Protein AF-A0A379ZSE8-F1 (afdb_monomer)

pLDDT: mean 85.28, std 12.21, range [36.53, 95.19]

Organism: NCBI:txid365591

Foldseek 3Di:
DPPPPCDLVVVLVVLLVVLLVLLVVLLVLLVDPPRPPVVNLVSLVVNLVSLVVNLVSLVVCVVVDVDPVSVVVNVVSVVLSVLSVVLSVVCVVPVDSVSCVPPSNVSSVVSNVVSVVVVVVVVVVVD

Mean predicted aligned error: 5.66 Å

Structure (mmCIF, N/CA/C/O backbone):
data_AF-A0A379ZSE8-F1
#
_entry.id   AF-A0A379ZSE8-F1
#
loop_
_atom_site.group_PDB
_atom_site.id
_atom_site.type_symbol
_atom_site.label_atom_id
_atom_site.label_alt_id
_atom_site.label_comp_id
_atom_site.label_asym_id
_atom_site.label_entity_id
_atom_site.label_seq_id
_atom_site.pdbx_PDB_ins_code
_atom_site.Cartn_x
_atom_site.Cartn_y
_atom_site.Cartn_z
_atom_site.occupancy
_atom_site.B_iso_or_equiv
_atom_site.auth_seq_id
_atom_site.auth_comp_id
_atom_site.auth_asym_id
_atom_site.auth_atom_id
_atom_site.pdbx_PDB_model_num
ATOM 1 N N . MET A 1 1 ? 4.704 -6.921 -36.513 1.00 36.53 1 MET A N 1
ATOM 2 C CA . MET A 1 1 ? 4.602 -8.022 -35.534 1.00 36.53 1 MET A CA 1
ATOM 3 C C . MET A 1 1 ? 4.143 -7.425 -34.212 1.00 36.53 1 MET A C 1
ATOM 5 O O . MET A 1 1 ? 4.898 -6.691 -33.595 1.00 36.53 1 MET A O 1
ATOM 9 N N . ARG A 1 2 ? 2.868 -7.614 -33.844 1.00 38.50 2 ARG A N 1
ATOM 10 C CA . ARG A 1 2 ? 2.310 -7.135 -32.570 1.00 38.50 2 ARG A CA 1
ATOM 11 C C . ARG A 1 2 ? 2.732 -8.130 -31.493 1.00 38.50 2 ARG A C 1
ATOM 13 O O . ARG A 1 2 ? 2.113 -9.180 -31.367 1.00 38.50 2 ARG 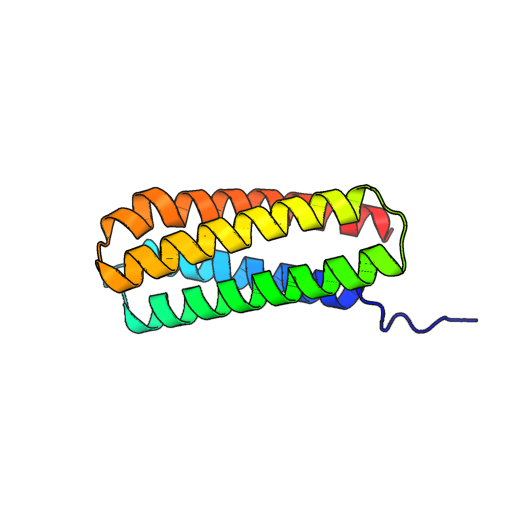A O 1
ATOM 20 N N . HIS A 1 3 ? 3.830 -7.853 -30.797 1.00 41.84 3 HIS A N 1
ATOM 21 C CA . HIS A 1 3 ? 4.204 -8.655 -29.641 1.00 41.84 3 HIS A CA 1
ATOM 22 C C . HIS A 1 3 ? 3.121 -8.503 -28.575 1.00 41.84 3 HIS A C 1
ATOM 24 O O . HIS A 1 3 ? 2.788 -7.389 -28.178 1.00 41.84 3 HIS A O 1
ATOM 30 N N . ASN A 1 4 ? 2.550 -9.644 -28.188 1.00 39.97 4 ASN A N 1
ATOM 31 C CA . ASN A 1 4 ? 1.681 -9.867 -27.041 1.00 39.97 4 ASN A CA 1
ATOM 32 C C . ASN A 1 4 ? 1.981 -8.901 -25.889 1.00 39.97 4 ASN A C 1
ATOM 34 O O . ASN A 1 4 ? 2.833 -9.168 -25.045 1.00 39.97 4 ASN A O 1
ATOM 38 N N . MET A 1 5 ? 1.232 -7.802 -25.811 1.00 44.00 5 MET A N 1
ATOM 39 C CA . MET A 1 5 ? 1.204 -6.947 -24.631 1.00 44.00 5 MET A CA 1
ATOM 40 C C . MET A 1 5 ? 0.335 -7.558 -23.518 1.00 44.00 5 MET A C 1
ATOM 42 O O . MET A 1 5 ? -0.406 -6.866 -22.833 1.00 44.00 5 MET A O 1
ATOM 46 N N . SER A 1 6 ? 0.455 -8.866 -23.284 1.00 53.66 6 SER A N 1
ATOM 47 C CA . SER A 1 6 ? 0.024 -9.534 -22.046 1.00 53.66 6 SER A CA 1
ATOM 48 C C . SER A 1 6 ? 1.082 -9.314 -20.945 1.00 53.66 6 SER A C 1
ATOM 50 O O . SER A 1 6 ? 1.494 -10.241 -20.255 1.00 53.66 6 SER A O 1
ATOM 52 N N . HIS A 1 7 ? 1.609 -8.085 -20.902 1.00 70.81 7 HIS A N 1
ATOM 53 C CA . HIS A 1 7 ? 2.939 -7.670 -20.455 1.00 70.81 7 HIS A CA 1
ATOM 54 C C . HIS A 1 7 ? 2.870 -7.259 -18.976 1.00 70.81 7 HIS A C 1
ATOM 56 O O . HIS A 1 7 ? 1.977 -6.487 -18.639 1.00 70.81 7 HIS A O 1
ATOM 62 N N . PRO A 1 8 ? 3.788 -7.676 -18.091 1.00 77.62 8 PRO A N 1
ATOM 63 C CA . PRO A 1 8 ? 3.757 -7.379 -16.648 1.00 77.62 8 PRO A CA 1
ATOM 64 C C . PRO A 1 8 ? 3.539 -5.899 -16.246 1.00 77.62 8 PRO A C 1
ATOM 66 O O . PRO A 1 8 ? 3.134 -5.617 -15.124 1.00 77.62 8 PRO A O 1
ATOM 69 N N . LEU A 1 9 ? 3.727 -4.946 -17.166 1.00 79.38 9 LEU A N 1
ATOM 70 C CA . LEU A 1 9 ? 3.351 -3.534 -16.999 1.00 79.38 9 LEU A CA 1
ATOM 71 C C . LEU A 1 9 ? 1.833 -3.323 -16.843 1.00 79.38 9 LEU A C 1
ATOM 73 O O . LEU A 1 9 ? 1.411 -2.544 -15.995 1.00 79.38 9 LEU A O 1
ATOM 77 N N . TYR A 1 10 ? 1.005 -4.035 -17.613 1.00 82.44 10 TYR A N 1
ATOM 78 C CA . TYR A 1 10 ? -0.456 -3.965 -17.485 1.00 82.44 10 TYR A CA 1
ATOM 79 C C . TYR A 1 10 ? -0.931 -4.540 -16.152 1.00 82.44 10 TYR A C 1
ATOM 81 O O . TYR A 1 10 ? -1.786 -3.950 -15.496 1.00 82.44 10 TYR A O 1
ATOM 89 N N . GLN A 1 11 ? -0.333 -5.657 -15.725 1.00 85.94 11 GLN A N 1
ATOM 90 C CA . GLN A 1 11 ? -0.593 -6.236 -14.406 1.00 85.94 11 GLN A CA 1
ATOM 91 C C . GLN A 1 11 ? -0.191 -5.257 -13.298 1.00 85.94 11 GLN A C 1
ATOM 93 O O . GLN A 1 11 ? -0.968 -5.024 -12.378 1.00 85.94 11 GLN A O 1
ATOM 98 N N . LEU A 1 12 ? 0.974 -4.611 -13.419 1.00 87.25 12 LEU A N 1
ATOM 99 C CA . LEU A 1 12 ? 1.413 -3.591 -12.467 1.00 87.25 12 LEU A CA 1
ATOM 100 C C . LEU A 1 12 ? 0.411 -2.434 -12.368 1.00 87.25 12 LEU A C 1
ATOM 102 O O . LEU A 1 12 ? 0.112 -1.975 -11.268 1.00 87.25 12 LEU A O 1
ATOM 106 N N . GLN A 1 13 ? -0.128 -1.969 -13.497 1.00 85.25 13 GLN A N 1
ATOM 107 C CA . GLN A 1 13 ? -1.108 -0.888 -13.491 1.00 85.25 13 GLN A CA 1
ATOM 108 C C . GLN A 1 13 ? -2.451 -1.314 -12.884 1.00 85.25 13 GLN A C 1
ATOM 110 O O . GLN A 1 13 ? -3.054 -0.540 -12.140 1.00 85.25 13 GLN A O 1
ATOM 115 N N . GLN A 1 14 ? -2.914 -2.534 -13.162 1.00 87.81 14 GLN A N 1
ATOM 116 C CA . GLN A 1 14 ? -4.123 -3.074 -12.541 1.00 87.81 14 GLN A CA 1
ATOM 117 C C . GLN A 1 14 ? -3.973 -3.145 -11.017 1.00 87.81 14 GLN A C 1
ATOM 119 O O . GLN A 1 14 ? -4.841 -2.660 -10.291 1.00 87.81 14 GLN A O 1
ATOM 124 N N . GLU A 1 15 ? -2.847 -3.669 -10.536 1.00 89.69 15 GLU A N 1
ATOM 125 C CA . GLU A 1 15 ? -2.563 -3.740 -9.104 1.00 89.69 15 GLU A CA 1
ATOM 126 C C . GLU A 1 15 ? -2.393 -2.351 -8.470 1.00 89.69 15 GLU A C 1
ATOM 128 O O . GLU A 1 15 ? -2.824 -2.127 -7.339 1.00 89.69 15 GLU A O 1
ATOM 133 N N . ASN A 1 16 ? -1.814 -1.375 -9.182 1.00 88.94 16 ASN A N 1
ATOM 134 C CA . ASN A 1 16 ? -1.760 0.017 -8.717 1.00 88.94 16 ASN A CA 1
ATOM 135 C C . ASN A 1 16 ? -3.164 0.581 -8.475 1.00 88.94 16 ASN A C 1
ATOM 137 O O . ASN A 1 16 ? -3.418 1.141 -7.413 1.00 88.94 16 ASN A O 1
ATOM 141 N N . ARG A 1 17 ? -4.091 0.393 -9.420 1.00 89.19 17 ARG A N 1
ATOM 142 C CA . ARG A 1 17 ? -5.475 0.867 -9.268 1.00 89.19 17 ARG A CA 1
ATOM 143 C C . ARG A 1 17 ? -6.178 0.194 -8.094 1.00 89.19 17 ARG A C 1
ATOM 145 O O . ARG A 1 17 ? -6.786 0.888 -7.285 1.00 89.19 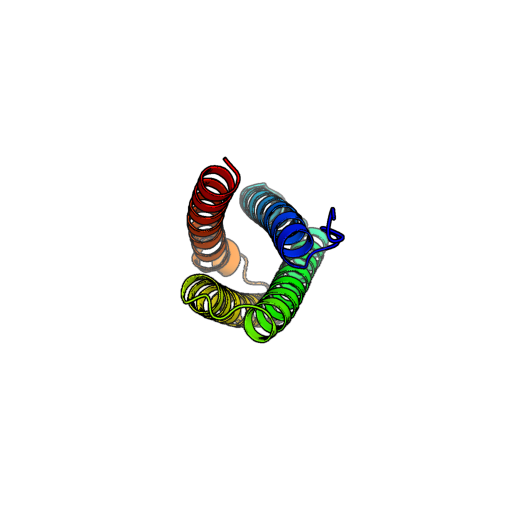17 ARG A O 1
ATOM 152 N N . LEU A 1 18 ? -6.045 -1.128 -7.974 1.00 91.62 18 LEU A N 1
ATOM 153 C CA . LEU A 1 18 ? -6.651 -1.892 -6.883 1.00 91.62 18 LEU A CA 1
ATOM 154 C C . LEU A 1 18 ? -6.125 -1.441 -5.514 1.00 91.62 18 LEU A C 1
ATOM 156 O O . LEU A 1 18 ? -6.902 -1.140 -4.613 1.00 91.62 18 LEU A O 1
ATOM 160 N N . SER A 1 19 ? -4.806 -1.333 -5.358 1.00 91.94 19 SER A N 1
ATOM 161 C CA . SER A 1 19 ? -4.206 -0.871 -4.100 1.00 91.94 19 SER A CA 1
ATOM 162 C C . SER A 1 19 ? -4.580 0.570 -3.749 1.00 91.94 19 SER A C 1
ATOM 164 O O . SER A 1 19 ? -4.768 0.860 -2.570 1.00 91.94 19 SER A O 1
ATOM 166 N N . CYS A 1 20 ? -4.721 1.471 -4.728 1.00 92.25 20 CYS A N 1
ATOM 167 C CA . CYS A 1 20 ? -5.230 2.824 -4.482 1.00 92.25 20 CYS A CA 1
ATOM 168 C C . CYS A 1 20 ? -6.683 2.809 -3.997 1.00 92.25 20 CYS A C 1
ATOM 170 O O . CYS A 1 20 ? -7.006 3.490 -3.026 1.00 92.25 20 CYS A O 1
ATOM 172 N N . GLN A 1 21 ? -7.551 2.016 -4.633 1.00 92.88 21 GLN A N 1
ATOM 173 C CA . GLN A 1 21 ? -8.945 1.860 -4.208 1.00 92.88 21 GLN A CA 1
ATOM 174 C C . GLN A 1 21 ? -9.026 1.346 -2.767 1.00 92.88 21 GLN A C 1
ATOM 176 O O . GLN A 1 21 ? -9.676 1.969 -1.933 1.00 92.88 21 GLN A O 1
ATOM 181 N N . LEU A 1 22 ? -8.281 0.285 -2.446 1.00 94.31 22 LEU A N 1
ATOM 182 C CA . LEU A 1 22 ? -8.221 -0.277 -1.095 1.00 94.31 22 LEU A CA 1
ATOM 183 C C . LEU A 1 22 ? -7.679 0.722 -0.066 1.00 94.31 22 LEU A C 1
ATOM 185 O O . LEU A 1 22 ? -8.194 0.796 1.047 1.00 94.31 22 LEU A O 1
ATOM 189 N N . ALA A 1 23 ? -6.662 1.512 -0.419 1.00 94.00 23 ALA A N 1
ATOM 190 C CA . ALA A 1 23 ? -6.123 2.539 0.468 1.00 94.00 23 ALA A CA 1
ATOM 191 C C . ALA A 1 23 ? -7.139 3.663 0.737 1.00 94.00 23 ALA A C 1
ATOM 193 O O . ALA A 1 23 ? -7.287 4.077 1.885 1.00 94.00 23 ALA A O 1
ATOM 194 N N . HIS A 1 24 ? -7.876 4.122 -0.279 1.00 94.31 24 HIS A N 1
ATOM 195 C CA . HIS A 1 24 ? -8.961 5.092 -0.097 1.00 94.31 24 HIS A CA 1
ATOM 196 C C . HIS A 1 24 ? -10.105 4.536 0.758 1.00 94.31 24 HIS A C 1
ATOM 198 O O . HIS A 1 24 ? -10.569 5.219 1.671 1.00 94.31 24 HIS A O 1
ATOM 204 N N . GLU A 1 25 ? -10.534 3.298 0.495 1.00 92.69 25 GLU A N 1
ATOM 205 C CA . GLU A 1 25 ? -11.548 2.612 1.300 1.00 92.69 25 GLU A CA 1
ATOM 206 C C . GLU A 1 25 ? -11.110 2.502 2.762 1.00 92.69 25 GLU A C 1
ATOM 208 O O . GLU A 1 25 ? -11.891 2.807 3.658 1.00 92.69 25 GLU A O 1
ATOM 213 N N . LEU A 1 26 ? -9.852 2.130 3.016 1.00 92.81 26 LEU A N 1
ATOM 214 C CA . LEU A 1 26 ? -9.301 2.050 4.368 1.00 92.81 26 LEU A CA 1
ATOM 215 C C . LEU A 1 26 ? -9.296 3.400 5.078 1.00 92.81 26 LEU A C 1
ATOM 217 O O . LEU A 1 26 ? -9.720 3.463 6.227 1.00 92.81 26 LEU A O 1
ATOM 221 N N . VAL A 1 27 ? -8.856 4.474 4.416 1.00 92.75 27 VAL A N 1
ATOM 222 C CA . VAL A 1 27 ? -8.905 5.823 5.003 1.00 92.75 27 VAL A CA 1
ATOM 223 C C . VAL A 1 27 ? -10.344 6.179 5.377 1.00 92.75 27 VAL A C 1
ATOM 225 O O . VAL A 1 27 ? -10.602 6.542 6.520 1.00 92.75 27 VAL A O 1
ATOM 228 N N . SER A 1 28 ? -11.299 5.969 4.467 1.00 90.81 28 SER A N 1
ATOM 229 C CA . SER A 1 28 ? -12.714 6.249 4.729 1.00 90.81 28 SER A CA 1
ATOM 230 C C . SER A 1 28 ? -13.290 5.397 5.869 1.00 90.81 28 SER A C 1
ATOM 232 O O . SER A 1 28 ? -14.025 5.909 6.714 1.00 90.81 28 SER A O 1
ATOM 234 N N . LEU A 1 29 ? -12.941 4.110 5.943 1.00 90.25 29 LEU A N 1
ATOM 235 C CA . LEU A 1 29 ? -13.373 3.213 7.020 1.00 90.25 29 LEU A CA 1
ATOM 236 C C . LEU A 1 29 ? -12.774 3.586 8.381 1.00 90.25 29 LEU A C 1
ATOM 238 O O . LEU A 1 29 ? -13.411 3.347 9.403 1.00 90.25 29 LEU A O 1
ATOM 242 N N . ILE A 1 30 ? -11.559 4.140 8.411 1.00 89.44 30 ILE A N 1
ATOM 243 C CA . ILE A 1 30 ? -10.945 4.643 9.647 1.00 89.44 30 ILE A CA 1
ATOM 244 C C . ILE A 1 30 ? -11.594 5.974 10.058 1.00 89.44 30 ILE A C 1
ATOM 246 O O . ILE A 1 30 ? -11.816 6.218 11.237 1.00 89.44 30 ILE A O 1
ATOM 250 N N . GLU A 1 31 ? -11.929 6.845 9.111 1.00 87.81 31 GLU A N 1
ATOM 251 C CA . GLU A 1 31 ? -12.525 8.150 9.426 1.00 87.81 31 GLU A CA 1
ATOM 252 C C . GLU A 1 31 ? -14.015 8.064 9.814 1.00 87.81 31 GLU A C 1
ATOM 254 O O . GLU A 1 31 ? -14.543 8.976 10.454 1.00 87.81 31 GLU A O 1
ATOM 259 N N . THR A 1 32 ? -14.710 6.977 9.464 1.00 83.75 32 THR A N 1
ATOM 260 C CA . THR A 1 32 ? -16.147 6.797 9.734 1.00 83.75 32 THR A CA 1
ATOM 261 C C . THR A 1 32 ? -16.424 6.005 11.021 1.00 83.75 32 THR A C 1
ATOM 263 O O . THR A 1 32 ? -15.789 5.000 11.328 1.00 83.75 32 THR A O 1
ATOM 266 N N . VAL A 1 33 ? -17.421 6.451 11.798 1.00 64.62 33 VAL A N 1
ATOM 267 C CA . VAL A 1 33 ? -17.870 5.802 13.048 1.00 64.62 33 VAL A CA 1
ATOM 268 C C . VAL A 1 33 ? -19.205 5.074 12.805 1.00 64.62 33 VAL A C 1
ATOM 270 O O . VAL A 1 33 ? -20.087 5.673 12.185 1.00 64.62 33 VAL A O 1
ATOM 273 N N . PRO A 1 34 ? -19.423 3.844 13.329 1.00 72.12 34 PRO A N 1
ATOM 274 C CA . PRO A 1 34 ? -18.523 3.041 14.165 1.00 72.12 34 PRO A CA 1
ATOM 275 C C . PRO A 1 34 ? -17.582 2.130 13.361 1.00 72.12 34 PRO A C 1
ATOM 277 O O . PRO A 1 34 ? -17.990 1.487 12.395 1.00 72.12 34 PRO A O 1
ATOM 280 N N . TYR A 1 35 ? -16.335 2.020 13.829 1.00 69.00 35 TYR A N 1
ATOM 281 C CA . TYR A 1 35 ? -15.305 1.168 13.235 1.00 69.00 35 TYR A CA 1
ATOM 282 C C . TYR A 1 35 ? -15.774 -0.287 13.121 1.00 69.00 35 TYR A C 1
ATOM 284 O O . TYR A 1 35 ? -15.933 -0.995 14.119 1.00 69.00 35 TYR A O 1
ATOM 292 N N . GLN A 1 36 ? -15.929 -0.768 11.892 1.00 82.44 36 GLN A N 1
ATOM 293 C CA . GLN A 1 36 ? -16.173 -2.179 11.622 1.00 82.44 36 GLN A CA 1
ATOM 294 C C . GLN A 1 36 ? -14.838 -2.932 11.688 1.00 82.44 36 GLN A C 1
ATOM 296 O O . GLN A 1 36 ? -14.189 -3.134 10.667 1.00 82.44 36 GLN A O 1
ATOM 301 N N . GLN A 1 37 ? -14.397 -3.315 12.892 1.00 81.94 37 GLN A N 1
ATOM 302 C CA . GLN A 1 37 ? -13.056 -3.883 13.117 1.00 81.94 37 GLN A CA 1
ATOM 303 C C . GLN A 1 37 ? -12.721 -5.063 12.191 1.00 81.94 37 GLN A C 1
ATOM 305 O O . GLN A 1 37 ? -11.627 -5.100 11.636 1.00 81.94 37 GLN A O 1
ATOM 310 N N . ASN A 1 38 ? -13.670 -5.975 11.962 1.00 86.94 38 ASN A N 1
ATOM 311 C CA . ASN A 1 38 ? -13.477 -7.097 11.038 1.00 86.94 38 ASN A CA 1
ATOM 312 C C . ASN A 1 38 ? -13.292 -6.622 9.590 1.00 86.94 38 ASN A C 1
ATOM 314 O O . ASN A 1 38 ? -12.434 -7.136 8.879 1.00 86.94 38 ASN A O 1
ATOM 318 N N . THR A 1 39 ? -14.064 -5.622 9.158 1.00 89.88 39 THR A N 1
ATOM 319 C CA . THR A 1 39 ? -13.943 -5.024 7.822 1.00 89.88 39 THR A CA 1
ATOM 320 C C . THR A 1 39 ? -12.597 -4.322 7.658 1.00 89.88 39 THR A C 1
ATOM 322 O O . THR A 1 39 ? -11.940 -4.501 6.638 1.00 89.88 39 THR A O 1
ATOM 325 N N . LEU A 1 40 ? -12.148 -3.574 8.671 1.00 89.56 40 LEU A N 1
ATOM 326 C CA . LEU A 1 40 ? -10.828 -2.934 8.679 1.00 89.56 40 LEU A CA 1
ATOM 327 C C . LEU A 1 40 ? -9.706 -3.963 8.577 1.00 89.56 40 LEU A C 1
ATOM 329 O O . LEU A 1 40 ? -8.786 -3.795 7.785 1.00 89.56 40 LEU A O 1
ATOM 333 N N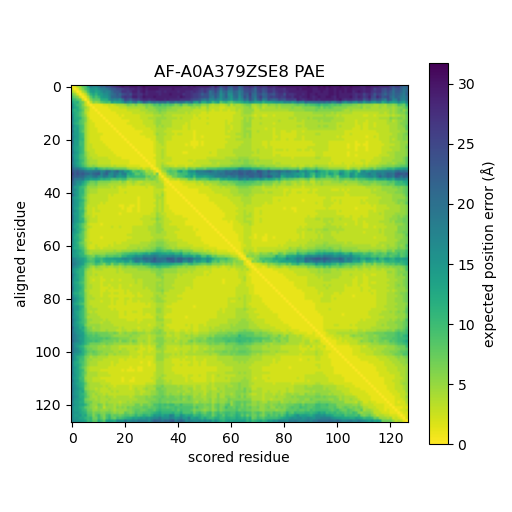 . GLU A 1 41 ? -9.795 -5.043 9.348 1.00 90.06 41 GLU A N 1
ATOM 334 C CA . GLU A 1 41 ? -8.800 -6.111 9.334 1.00 90.06 41 GLU A CA 1
ATOM 335 C C . GLU A 1 41 ? -8.723 -6.802 7.974 1.00 90.06 41 GLU A C 1
ATOM 337 O O . GLU A 1 41 ? -7.632 -6.927 7.416 1.00 90.06 41 GLU A O 1
ATOM 342 N N . LEU A 1 42 ? -9.871 -7.156 7.395 1.00 92.69 42 LEU A N 1
ATOM 343 C CA . LEU A 1 42 ? -9.941 -7.717 6.048 1.00 92.69 42 LEU A CA 1
ATOM 344 C C . LEU A 1 42 ? -9.330 -6.767 5.014 1.00 92.69 42 LEU A C 1
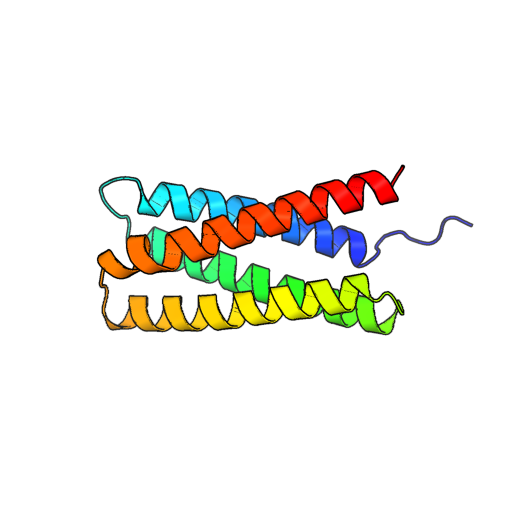ATOM 346 O O . LEU A 1 42 ? -8.463 -7.177 4.247 1.00 92.69 42 LEU A O 1
ATOM 350 N N . LYS A 1 43 ? -9.703 -5.485 5.038 1.00 92.88 43 LYS A N 1
ATOM 351 C CA . LYS A 1 43 ? -9.200 -4.486 4.086 1.00 92.88 43 LYS A CA 1
ATOM 352 C C . LYS A 1 43 ? -7.699 -4.237 4.225 1.00 92.88 43 LYS A C 1
ATOM 354 O O . LYS A 1 43 ? -6.999 -4.096 3.223 1.00 92.88 43 LYS A O 1
ATOM 359 N N . CYS A 1 44 ? -7.180 -4.245 5.449 1.00 92.31 44 CYS A N 1
ATOM 360 C CA . CYS A 1 44 ? -5.748 -4.175 5.722 1.00 92.31 44 CYS A CA 1
ATOM 361 C C . CYS A 1 44 ? -4.996 -5.364 5.107 1.00 92.31 44 CYS A C 1
ATOM 363 O O . CYS A 1 44 ? -3.955 -5.174 4.475 1.00 92.31 44 CYS A O 1
ATOM 365 N N . LEU A 1 45 ? -5.526 -6.582 5.260 1.00 93.00 45 LEU A N 1
ATOM 366 C CA . LEU A 1 45 ? -4.933 -7.792 4.686 1.00 93.00 45 LEU A CA 1
ATOM 367 C C . LEU A 1 45 ? -5.028 -7.813 3.153 1.00 93.00 45 LEU A C 1
ATOM 369 O O . LEU A 1 45 ? -4.051 -8.174 2.498 1.00 93.00 45 LEU A O 1
ATOM 373 N N . GLU A 1 46 ? -6.150 -7.372 2.578 1.00 95.19 46 GLU A N 1
ATOM 374 C CA . GLU A 1 46 ? -6.320 -7.203 1.127 1.00 95.19 46 GLU A CA 1
ATOM 375 C C . GLU A 1 46 ? -5.280 -6.231 0.558 1.00 95.19 46 GLU A C 1
ATOM 377 O O . GLU A 1 46 ? -4.594 -6.546 -0.419 1.00 95.19 46 GLU A O 1
ATOM 382 N N . LEU A 1 47 ? -5.101 -5.070 1.200 1.00 94.56 47 LEU A N 1
ATOM 383 C CA . LEU A 1 47 ? -4.091 -4.101 0.786 1.00 94.56 47 LEU A CA 1
ATOM 384 C C . LEU A 1 47 ? -2.684 -4.697 0.903 1.00 94.56 47 LEU A C 1
ATOM 386 O O . LEU A 1 47 ? -1.891 -4.564 -0.030 1.00 94.56 47 LEU A O 1
ATOM 390 N N . LEU A 1 48 ? -2.370 -5.382 2.008 1.00 93.56 48 LEU A N 1
ATOM 391 C CA . LEU A 1 48 ? -1.070 -6.026 2.194 1.00 93.56 48 LEU A CA 1
ATOM 392 C C . LEU A 1 48 ? -0.790 -7.055 1.090 1.00 93.56 48 LEU A C 1
ATOM 394 O O . LEU A 1 48 ? 0.283 -7.007 0.485 1.00 93.56 48 LEU A O 1
ATOM 398 N N . ALA A 1 49 ? -1.754 -7.918 0.769 1.00 93.06 49 ALA A N 1
ATOM 399 C CA . ALA A 1 49 ? -1.634 -8.892 -0.314 1.00 93.06 49 ALA A CA 1
ATOM 400 C C . ALA A 1 49 ? -1.394 -8.206 -1.670 1.00 93.06 49 ALA A C 1
ATOM 402 O O . ALA A 1 49 ? -0.465 -8.571 -2.393 1.00 93.06 49 ALA A O 1
ATOM 403 N N . CYS A 1 50 ? -2.143 -7.142 -1.975 1.00 93.19 50 CYS A N 1
ATOM 404 C CA . CYS A 1 50 ? -1.932 -6.348 -3.186 1.00 93.19 50 CYS A CA 1
ATOM 405 C C . CYS A 1 50 ? -0.517 -5.737 -3.216 1.00 93.19 50 CYS A C 1
ATOM 407 O O . CYS A 1 50 ? 0.180 -5.794 -4.232 1.00 93.19 50 CYS A O 1
ATOM 409 N N . THR A 1 51 ? -0.009 -5.234 -2.080 1.00 91.00 51 THR A N 1
ATOM 410 C CA . THR A 1 51 ? 1.361 -4.698 -2.030 1.00 91.00 51 THR A CA 1
ATOM 411 C C . THR A 1 51 ? 2.440 -5.749 -2.298 1.00 91.00 51 THR A C 1
ATOM 413 O O . THR A 1 51 ? 3.467 -5.425 -2.905 1.00 91.00 51 THR A O 1
ATOM 416 N N . GLN A 1 52 ? 2.219 -6.993 -1.871 1.00 90.69 52 GLN A N 1
ATOM 417 C CA . GLN A 1 52 ? 3.117 -8.122 -2.112 1.00 90.69 52 GLN A CA 1
ATOM 418 C C . GLN A 1 52 ? 3.066 -8.568 -3.578 1.00 90.69 52 GLN A C 1
ATOM 420 O O . GLN A 1 52 ? 4.117 -8.772 -4.191 1.00 90.69 52 GLN A O 1
ATOM 425 N N . GLN A 1 53 ? 1.871 -8.619 -4.170 1.00 92.00 53 GLN A N 1
ATOM 426 C CA . GLN A 1 53 ? 1.685 -8.932 -5.586 1.00 92.00 53 GLN A CA 1
ATOM 427 C C . GLN A 1 53 ? 2.365 -7.893 -6.490 1.00 92.00 53 GLN A C 1
ATOM 429 O O . GLN A 1 53 ? 3.109 -8.254 -7.405 1.00 92.00 53 GLN A O 1
ATOM 434 N N . LYS A 1 54 ? 2.226 -6.597 -6.179 1.00 92.38 54 LYS A N 1
ATOM 435 C CA . LYS A 1 54 ? 2.963 -5.522 -6.868 1.00 92.38 54 LYS A CA 1
ATOM 436 C C . LYS A 1 54 ? 4.473 -5.714 -6.799 1.00 92.38 54 LYS A C 1
ATOM 438 O O . LYS A 1 54 ? 5.158 -5.570 -7.810 1.00 92.38 54 LYS A O 1
ATOM 443 N N . ASN A 1 55 ? 5.001 -6.052 -5.621 1.00 91.62 55 ASN A N 1
ATOM 444 C CA . ASN A 1 55 ? 6.428 -6.332 -5.455 1.00 91.62 55 ASN A CA 1
ATOM 445 C C . ASN A 1 55 ? 6.887 -7.492 -6.346 1.00 91.62 55 ASN A C 1
ATOM 447 O O . ASN A 1 55 ? 7.940 -7.393 -6.975 1.00 91.62 55 ASN A O 1
ATOM 451 N N . HIS A 1 56 ? 6.097 -8.563 -6.434 1.00 91.56 56 HIS A N 1
ATOM 452 C CA . HIS A 1 56 ? 6.391 -9.693 -7.310 1.00 91.56 56 HIS A CA 1
ATOM 453 C C . HIS A 1 56 ? 6.431 -9.280 -8.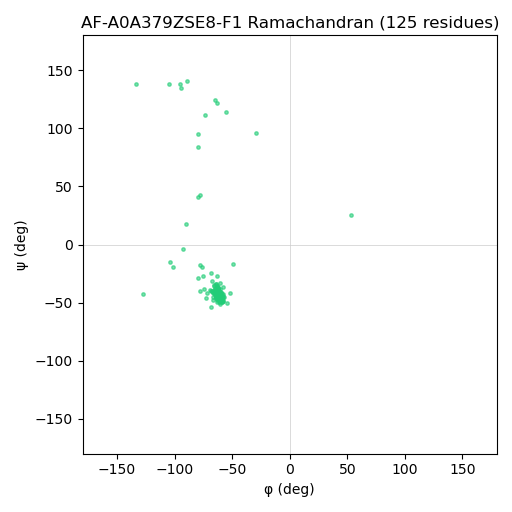791 1.00 91.56 56 HIS A C 1
ATOM 455 O O . HIS A 1 56 ? 7.404 -9.573 -9.488 1.00 91.56 56 HIS A O 1
ATOM 461 N N . ILE A 1 57 ? 5.436 -8.521 -9.257 1.00 91.44 57 ILE A N 1
ATOM 462 C CA . ILE A 1 57 ? 5.382 -8.020 -10.639 1.00 91.44 57 ILE A CA 1
ATOM 463 C C . ILE A 1 57 ? 6.579 -7.115 -10.956 1.00 91.44 57 ILE A C 1
ATOM 465 O O . ILE A 1 57 ? 7.205 -7.259 -12.006 1.00 91.44 57 ILE A O 1
ATOM 469 N N . LEU A 1 58 ? 6.947 -6.216 -10.039 1.00 91.06 58 LEU A N 1
ATOM 470 C CA . LEU A 1 58 ? 8.109 -5.340 -10.205 1.00 91.06 58 LEU A CA 1
ATOM 471 C C . LEU A 1 58 ? 9.418 -6.133 -10.306 1.00 91.06 58 LEU A C 1
ATOM 473 O O . LEU A 1 58 ? 10.278 -5.781 -11.109 1.00 91.06 58 LEU A O 1
ATOM 477 N N . ILE A 1 59 ? 9.564 -7.227 -9.553 1.00 91.00 59 ILE A N 1
ATOM 478 C CA . ILE A 1 59 ? 10.722 -8.126 -9.670 1.00 91.00 59 ILE A CA 1
ATOM 479 C C . ILE A 1 59 ? 10.771 -8.767 -11.064 1.00 91.00 59 ILE A C 1
ATOM 481 O O . ILE A 1 59 ? 11.832 -8.763 -11.688 1.00 91.00 59 ILE A O 1
ATOM 485 N N . MET A 1 60 ? 9.642 -9.260 -11.583 1.00 89.44 60 MET A N 1
ATOM 486 C CA . MET A 1 60 ? 9.579 -9.811 -12.946 1.00 89.44 60 MET A CA 1
ATOM 487 C C . MET A 1 60 ? 9.920 -8.754 -14.010 1.00 89.44 60 MET A C 1
ATOM 489 O O . MET A 1 60 ? 10.654 -9.022 -14.963 1.00 89.44 60 MET A O 1
ATOM 493 N N . LEU A 1 61 ? 9.445 -7.518 -13.834 1.00 87.12 61 LEU A N 1
ATOM 494 C CA . LEU A 1 61 ? 9.785 -6.400 -14.716 1.00 87.12 61 LEU A CA 1
ATOM 495 C C . LEU A 1 61 ? 11.274 -6.057 -14.661 1.00 87.12 61 LEU A C 1
ATOM 497 O O . LEU A 1 61 ? 11.873 -5.825 -15.704 1.00 87.12 61 LEU A O 1
ATOM 501 N N . MET A 1 62 ? 11.907 -6.078 -13.488 1.00 88.69 62 MET A N 1
ATOM 502 C CA . MET A 1 62 ? 13.352 -5.841 -13.361 1.00 88.69 62 MET A CA 1
ATOM 503 C C . M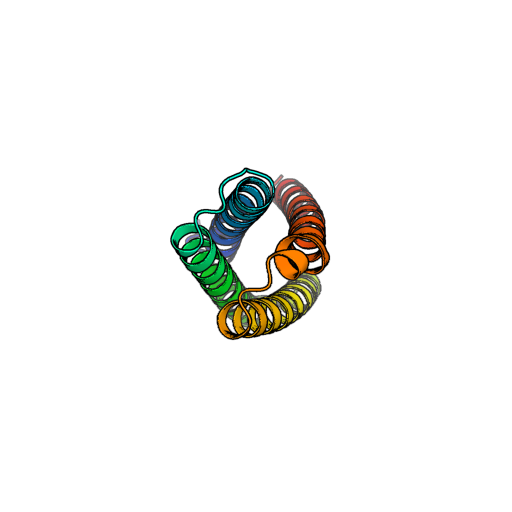ET A 1 62 ? 14.206 -6.900 -14.073 1.00 88.69 62 MET A C 1
ATOM 505 O O . MET A 1 62 ? 15.331 -6.607 -14.466 1.00 88.69 62 MET A O 1
ATOM 509 N N . GLN A 1 63 ? 13.706 -8.130 -14.224 1.00 84.88 63 GLN A N 1
ATOM 510 C CA . GLN A 1 63 ? 14.411 -9.191 -14.957 1.00 84.88 63 GLN A CA 1
ATOM 511 C C . GLN A 1 63 ? 14.352 -8.986 -16.474 1.00 84.88 63 GLN A C 1
ATOM 513 O O . GLN A 1 63 ? 15.242 -9.427 -17.195 1.00 84.88 63 GLN A O 1
ATOM 518 N N . THR A 1 64 ? 13.305 -8.316 -16.953 1.00 83.25 64 THR A N 1
ATOM 519 C CA . THR A 1 64 ? 13.036 -8.110 -18.383 1.00 83.25 64 THR A CA 1
ATOM 520 C C . THR A 1 64 ? 13.372 -6.694 -18.855 1.00 83.25 64 THR A C 1
ATOM 522 O O . THR A 1 64 ? 13.505 -6.459 -20.052 1.00 83.25 64 THR A O 1
ATOM 525 N N . THR A 1 65 ? 13.559 -5.750 -17.928 1.00 74.75 65 THR A N 1
ATOM 526 C CA . THR A 1 65 ? 13.832 -4.336 -18.199 1.00 74.75 65 THR A CA 1
ATOM 527 C C . THR A 1 65 ? 14.991 -3.839 -17.333 1.00 74.75 65 THR A C 1
ATOM 529 O O . THR A 1 65 ? 15.063 -4.130 -16.142 1.00 74.75 65 THR A O 1
ATOM 532 N N . GLN A 1 66 ? 15.904 -3.044 -17.900 1.00 65.62 66 GLN A N 1
ATOM 533 C CA . GLN A 1 66 ? 16.987 -2.407 -17.130 1.00 65.62 66 GLN A CA 1
ATOM 534 C C . GLN A 1 66 ? 16.610 -1.022 -16.569 1.00 65.62 66 GLN A C 1
ATOM 536 O O . GLN A 1 66 ? 17.483 -0.248 -16.180 1.00 65.62 66 GLN A O 1
ATOM 541 N N . GLY A 1 67 ? 15.315 -0.697 -16.507 1.00 71.50 67 GLY A N 1
ATOM 542 C CA . GLY A 1 67 ? 14.835 0.623 -16.096 1.00 71.50 67 GLY A CA 1
ATOM 543 C C . GLY A 1 67 ? 15.173 0.949 -14.639 1.00 71.50 67 GLY A C 1
ATOM 544 O O . GLY A 1 67 ? 14.784 0.225 -13.719 1.00 71.50 67 GLY A O 1
ATOM 545 N N . VAL A 1 68 ? 15.864 2.071 -14.418 1.00 75.94 68 VAL A N 1
ATOM 546 C CA . VAL A 1 68 ? 16.143 2.617 -13.075 1.00 75.94 68 VAL A CA 1
ATOM 547 C C . VAL A 1 68 ? 14.836 2.934 -12.335 1.00 75.94 68 VAL A C 1
ATOM 549 O O . VAL A 1 68 ? 14.737 2.709 -11.128 1.00 75.94 68 VAL A O 1
ATOM 552 N N . ASP A 1 69 ? 13.800 3.336 -13.072 1.00 82.44 69 ASP A N 1
ATOM 553 C CA . ASP A 1 69 ? 12.488 3.680 -12.521 1.00 82.44 69 ASP A CA 1
ATOM 554 C C . ASP A 1 69 ? 11.783 2.484 -11.876 1.00 82.44 69 ASP A C 1
ATOM 556 O O . ASP A 1 69 ? 11.244 2.609 -10.776 1.00 82.44 69 ASP A O 1
ATOM 560 N N . ILE A 1 70 ? 11.852 1.297 -12.493 1.00 85.25 70 ILE A N 1
ATOM 561 C CA . ILE A 1 70 ? 11.256 0.068 -11.942 1.00 85.25 70 ILE A CA 1
ATOM 562 C C . ILE A 1 70 ? 11.958 -0.327 -10.637 1.00 85.25 70 ILE A C 1
ATOM 564 O O . ILE A 1 70 ? 11.302 -0.713 -9.668 1.00 85.25 70 ILE A O 1
ATOM 568 N N . LYS A 1 71 ? 13.288 -0.173 -10.562 1.00 87.62 71 LYS A N 1
ATOM 569 C CA . LYS A 1 71 ? 14.047 -0.434 -9.326 1.00 87.62 71 LYS A CA 1
ATOM 570 C C . LYS A 1 71 ? 13.641 0.519 -8.204 1.00 87.62 71 LYS A C 1
ATOM 572 O O . LYS A 1 71 ? 13.443 0.079 -7.071 1.00 87.62 71 LYS A O 1
ATOM 577 N N . ALA A 1 72 ? 13.491 1.806 -8.517 1.00 88.19 72 ALA A N 1
ATOM 578 C CA . ALA A 1 72 ? 13.051 2.809 -7.554 1.00 88.19 72 ALA A CA 1
ATOM 579 C C . ALA A 1 72 ? 11.612 2.546 -7.075 1.00 88.19 72 ALA A C 1
ATOM 581 O O . ALA A 1 72 ? 11.345 2.592 -5.873 1.00 88.19 72 ALA A O 1
ATOM 582 N N . GLN A 1 73 ? 10.701 2.196 -7.991 1.00 88.75 73 GLN A N 1
ATOM 583 C CA . GLN A 1 73 ? 9.333 1.787 -7.654 1.00 88.75 73 GLN A CA 1
A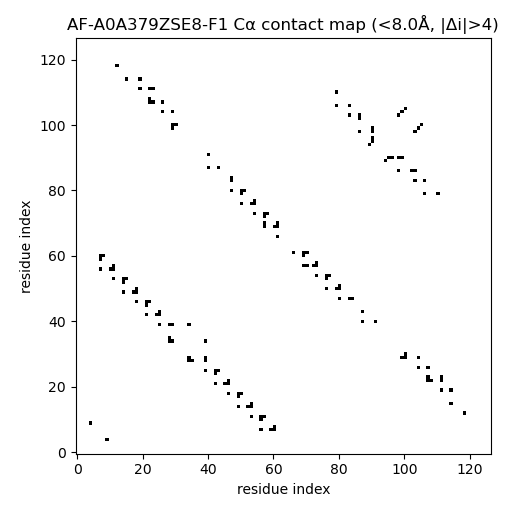TOM 584 C C . GLN A 1 73 ? 9.320 0.554 -6.746 1.00 88.75 73 GLN A C 1
ATOM 586 O O . GLN A 1 73 ? 8.626 0.552 -5.732 1.00 88.75 73 GLN A O 1
ATOM 591 N N . ARG A 1 74 ? 10.134 -0.466 -7.047 1.00 91.50 74 ARG A N 1
ATOM 592 C CA . ARG A 1 74 ? 10.262 -1.670 -6.214 1.00 91.50 74 ARG A CA 1
ATOM 593 C C . ARG A 1 74 ? 10.750 -1.346 -4.808 1.00 91.50 74 ARG A C 1
ATOM 595 O O . ARG A 1 74 ? 10.251 -1.927 -3.849 1.00 91.50 74 ARG A O 1
ATOM 602 N N . LEU A 1 75 ? 11.724 -0.448 -4.663 1.00 91.56 75 LEU A N 1
ATOM 603 C CA . LEU A 1 75 ? 12.234 -0.067 -3.345 1.00 91.56 75 LEU A CA 1
ATOM 604 C C . LEU A 1 75 ? 11.147 0.599 -2.491 1.00 91.56 75 LEU A C 1
ATOM 606 O O . LEU A 1 75 ? 10.947 0.184 -1.350 1.00 91.56 75 LEU A O 1
ATOM 610 N N . ARG A 1 76 ? 10.412 1.566 -3.057 1.00 90.44 76 ARG A N 1
ATOM 611 C CA . ARG A 1 76 ? 9.284 2.219 -2.369 1.00 90.44 76 ARG A CA 1
ATOM 612 C C . ARG A 1 76 ? 8.197 1.214 -1.994 1.00 90.44 76 ARG A C 1
ATOM 614 O O . ARG A 1 76 ? 7.773 1.154 -0.843 1.00 90.44 76 ARG A O 1
ATOM 621 N N . GLN A 1 77 ? 7.817 0.352 -2.936 1.00 92.00 77 GLN A N 1
ATOM 622 C CA . GLN A 1 77 ? 6.797 -0.673 -2.723 1.00 92.00 77 GLN A CA 1
ATOM 623 C C . GLN A 1 77 ? 7.192 -1.682 -1.630 1.00 92.00 77 GLN A C 1
ATOM 625 O O . GLN A 1 77 ? 6.352 -2.121 -0.841 1.00 92.00 77 GLN A O 1
ATOM 630 N N . TYR A 1 78 ? 8.474 -2.035 -1.539 1.00 92.12 78 TYR A N 1
ATOM 631 C CA . TYR A 1 78 ? 8.999 -2.878 -0.469 1.00 92.12 78 TYR A CA 1
ATOM 632 C C . TYR A 1 78 ? 8.934 -2.185 0.898 1.00 92.12 78 TYR A C 1
ATOM 634 O O . TYR A 1 78 ? 8.435 -2.773 1.857 1.00 92.12 78 TYR A O 1
ATOM 642 N N . GLN A 1 79 ? 9.384 -0.930 0.985 1.00 92.00 79 GLN A N 1
ATOM 643 C CA . GLN A 1 79 ? 9.351 -0.144 2.224 1.00 92.00 79 GLN A CA 1
ATOM 644 C C . GLN A 1 79 ? 7.921 0.049 2.742 1.00 92.00 79 GLN A C 1
ATOM 646 O O . GLN A 1 79 ? 7.673 -0.109 3.939 1.00 92.00 79 GLN A O 1
ATOM 651 N N . LEU A 1 80 ? 6.977 0.330 1.840 1.00 91.94 80 LEU A N 1
ATOM 652 C CA . LEU A 1 80 ? 5.556 0.414 2.161 1.00 91.94 80 LEU A CA 1
ATOM 653 C C . LEU A 1 80 ? 5.032 -0.910 2.716 1.00 91.94 80 LEU A C 1
ATOM 655 O O . LEU A 1 80 ? 4.426 -0.919 3.782 1.00 91.94 80 LEU A O 1
ATOM 659 N N . SER A 1 81 ? 5.283 -2.022 2.019 1.00 92.62 81 SER A N 1
ATOM 660 C CA . SER A 1 81 ? 4.790 -3.344 2.422 1.00 92.62 81 SER A CA 1
ATOM 661 C C . SER A 1 81 ? 5.320 -3.754 3.801 1.00 92.62 81 SER A C 1
ATOM 663 O O . SER A 1 81 ? 4.553 -4.230 4.637 1.00 92.62 81 SER A O 1
ATOM 665 N N . GLN A 1 82 ? 6.599 -3.484 4.093 1.00 93.81 82 GLN A N 1
ATOM 666 C CA . GLN A 1 82 ? 7.170 -3.730 5.420 1.00 93.81 82 GLN A CA 1
ATOM 667 C C . GLN A 1 82 ? 6.508 -2.884 6.511 1.00 93.81 82 GLN A C 1
ATOM 669 O O . GLN A 1 82 ? 6.106 -3.417 7.545 1.00 93.81 82 GLN A O 1
ATOM 674 N N . ARG A 1 83 ? 6.377 -1.569 6.288 1.00 93.81 83 ARG A N 1
ATOM 675 C CA . ARG A 1 83 ? 5.743 -0.661 7.256 1.00 93.81 83 ARG A CA 1
ATOM 676 C C . ARG A 1 83 ? 4.285 -1.032 7.503 1.00 93.81 83 ARG A C 1
ATOM 678 O O . ARG A 1 83 ? 3.871 -1.105 8.656 1.00 93.81 83 ARG A O 1
ATOM 685 N N . LEU A 1 84 ? 3.539 -1.312 6.438 1.00 94.06 84 LEU A N 1
ATOM 686 C CA . LEU A 1 84 ? 2.147 -1.737 6.514 1.00 94.06 84 LEU A CA 1
ATOM 687 C C . LEU A 1 84 ? 2.020 -3.045 7.305 1.00 94.06 84 LEU A C 1
ATOM 689 O O . LEU A 1 84 ? 1.208 -3.122 8.219 1.00 94.06 84 LEU A O 1
ATOM 693 N N . SER A 1 85 ? 2.866 -4.040 7.025 1.00 94.56 85 SER A N 1
ATOM 694 C CA . SER A 1 85 ? 2.864 -5.312 7.756 1.00 94.56 85 SER A CA 1
ATOM 695 C C . SER A 1 85 ? 3.122 -5.135 9.256 1.00 94.56 85 SER A C 1
ATOM 697 O O . SER A 1 85 ? 2.469 -5.797 10.060 1.00 94.56 85 SER A O 1
ATOM 699 N N . LEU A 1 86 ? 4.058 -4.259 9.641 1.00 94.19 86 LEU A N 1
ATOM 700 C CA . LEU A 1 86 ? 4.355 -3.983 11.050 1.00 94.19 86 LEU A CA 1
ATOM 701 C C . LEU A 1 86 ? 3.178 -3.303 11.753 1.00 94.19 86 LEU A C 1
ATOM 703 O O . LEU A 1 86 ? 2.799 -3.717 12.847 1.00 94.19 86 LEU A O 1
ATOM 707 N N . LEU A 1 87 ? 2.577 -2.297 11.113 1.00 93.06 87 LEU A N 1
ATOM 708 C CA . LEU A 1 87 ? 1.425 -1.589 11.668 1.00 93.06 87 LEU A CA 1
ATOM 709 C C . LEU A 1 87 ? 0.198 -2.496 11.798 1.00 93.06 87 LEU A C 1
ATOM 711 O O . LEU A 1 87 ? -0.474 -2.445 12.825 1.00 93.06 87 LEU A O 1
ATOM 715 N N . ILE A 1 88 ? -0.068 -3.351 10.804 1.00 92.94 88 ILE A N 1
ATOM 716 C CA . ILE A 1 88 ? -1.155 -4.341 10.856 1.00 92.94 88 ILE A CA 1
ATOM 717 C C . ILE A 1 88 ? -0.944 -5.301 12.020 1.00 92.94 88 ILE A C 1
ATOM 719 O O . ILE A 1 88 ? -1.854 -5.462 12.827 1.00 92.94 88 ILE A O 1
ATOM 723 N N . CYS A 1 89 ? 0.253 -5.876 12.150 1.00 93.19 89 CYS A N 1
ATOM 724 C CA . CYS A 1 89 ? 0.565 -6.798 13.238 1.00 93.19 89 CYS A CA 1
ATOM 725 C C . CYS A 1 89 ? 0.370 -6.134 14.610 1.00 93.19 89 CYS A C 1
ATOM 727 O O . CYS A 1 89 ? -0.346 -6.660 15.462 1.00 93.19 89 CYS A O 1
ATOM 729 N N . HIS A 1 90 ? 0.929 -4.935 14.796 1.00 92.56 90 HIS A N 1
ATOM 730 C CA . HIS A 1 90 ? 0.795 -4.187 16.044 1.00 92.56 90 HIS A CA 1
ATOM 731 C C . HIS A 1 90 ? -0.671 -3.855 16.359 1.00 92.56 90 HIS A C 1
ATOM 733 O O . HIS A 1 90 ? -1.144 -4.050 17.479 1.00 92.56 90 HIS A O 1
ATOM 739 N N . TRP A 1 91 ? -1.429 -3.375 15.372 1.00 91.12 91 TRP A N 1
ATOM 740 C CA . TRP A 1 91 ? -2.841 -3.059 15.567 1.00 91.12 91 TRP A CA 1
ATOM 741 C C . TRP A 1 91 ? -3.687 -4.306 15.855 1.00 91.12 91 TRP A C 1
ATOM 743 O O . TRP A 1 91 ? -4.543 -4.258 16.733 1.00 91.12 91 TRP A O 1
ATOM 753 N N . GLN A 1 92 ? -3.436 -5.439 15.195 1.00 89.94 92 GLN A N 1
ATOM 754 C CA . GLN A 1 92 ? -4.138 -6.698 15.474 1.00 89.94 92 GLN A CA 1
ATOM 755 C C . GLN A 1 92 ? -3.875 -7.211 16.897 1.00 89.94 92 GLN A C 1
ATOM 757 O O . GLN A 1 92 ? -4.785 -7.758 17.522 1.00 89.94 92 GLN A O 1
ATOM 762 N N . GLN A 1 93 ? -2.655 -7.016 17.409 1.00 91.19 93 GLN A N 1
ATOM 763 C CA . GLN A 1 93 ? -2.257 -7.427 18.757 1.00 91.19 93 GLN A CA 1
ATOM 764 C C . GLN A 1 93 ? -2.870 -6.545 19.850 1.00 91.19 93 GLN A C 1
ATOM 766 O O . GLN A 1 93 ? -3.383 -7.066 20.837 1.00 91.19 93 GLN A O 1
ATOM 771 N N . HIS A 1 94 ? -2.830 -5.221 19.678 1.00 89.12 94 HIS A N 1
ATOM 772 C CA . HIS A 1 94 ? -3.194 -4.271 20.736 1.00 89.12 94 HIS A CA 1
ATOM 773 C C . HIS A 1 94 ? -4.600 -3.674 20.582 1.00 89.12 94 HIS A C 1
ATOM 775 O O . HIS A 1 94 ? -5.166 -3.169 21.547 1.00 89.12 94 HIS A O 1
ATOM 781 N N . ARG A 1 95 ? -5.177 -3.729 19.374 1.00 85.94 95 ARG A N 1
ATOM 782 C CA . ARG A 1 95 ? -6.491 -3.165 19.001 1.00 85.94 95 ARG A CA 1
ATOM 783 C C . ARG A 1 95 ? -6.657 -1.678 19.344 1.00 85.94 95 ARG A C 1
ATOM 785 O O . ARG A 1 95 ? -7.772 -1.176 19.477 1.00 85.94 95 ARG A O 1
ATOM 792 N N . GLU A 1 96 ? -5.546 -0.950 19.419 1.00 87.19 96 GLU A N 1
ATOM 793 C CA . GLU A 1 96 ? -5.519 0.486 19.686 1.00 87.19 96 GLU A CA 1
ATOM 794 C C . GLU A 1 96 ? -5.990 1.286 18.464 1.00 87.19 96 GLU A C 1
ATOM 796 O O . GLU A 1 96 ? -5.311 1.365 17.441 1.00 87.19 96 GLU A O 1
ATOM 801 N N . LEU A 1 97 ? -7.162 1.917 18.571 1.00 84.19 97 LEU A N 1
ATOM 802 C CA . LEU A 1 97 ? -7.742 2.728 17.490 1.00 84.19 97 LEU A CA 1
ATOM 803 C C . LEU A 1 97 ? -6.949 4.016 17.210 1.00 84.19 97 LEU A C 1
ATOM 805 O O . LEU A 1 97 ? -6.996 4.541 16.097 1.00 84.19 97 LEU A O 1
ATOM 809 N N . SER A 1 98 ? -6.196 4.521 18.192 1.00 87.19 98 SER A N 1
ATOM 810 C CA . SER A 1 98 ? -5.304 5.678 18.027 1.00 87.19 98 SER A CA 1
ATOM 811 C C . SER A 1 98 ? -4.271 5.447 16.924 1.00 87.19 98 SER A C 1
ATOM 813 O O . SER A 1 98 ? -3.997 6.361 16.151 1.00 87.19 98 SER A O 1
ATOM 815 N N . ILE A 1 99 ? -3.768 4.217 16.790 1.00 88.88 99 ILE A N 1
ATOM 816 C CA . ILE A 1 99 ? -2.768 3.829 15.785 1.00 88.88 99 ILE A CA 1
ATOM 817 C C . ILE A 1 99 ? -3.312 3.965 14.369 1.00 88.88 99 ILE A C 1
ATOM 819 O O . ILE A 1 99 ? -2.568 4.329 13.455 1.00 88.88 99 ILE A O 1
ATOM 823 N N . LEU A 1 100 ? -4.611 3.718 14.179 1.00 87.38 100 LEU A N 1
ATOM 824 C CA . LEU A 1 100 ? -5.239 3.868 12.873 1.00 87.38 100 LEU A CA 1
ATOM 825 C C . LEU A 1 100 ? -5.132 5.324 12.389 1.00 87.38 100 LEU A C 1
ATOM 827 O O . LEU A 1 100 ? -4.693 5.593 11.274 1.00 87.38 100 LEU A O 1
ATOM 831 N N . ASN A 1 101 ? -5.430 6.276 13.270 1.00 88.56 101 ASN A N 1
ATOM 832 C CA . ASN A 1 101 ? -5.368 7.698 12.942 1.00 88.56 101 ASN A CA 1
ATOM 833 C C . ASN A 1 101 ? -3.931 8.249 12.934 1.00 88.56 101 ASN A C 1
ATOM 835 O O . ASN A 1 101 ? -3.574 9.038 12.066 1.00 88.56 101 ASN A O 1
ATOM 839 N N . GLN A 1 102 ? -3.090 7.831 13.883 1.00 90.50 102 GLN A N 1
ATOM 840 C CA . GLN A 1 102 ? -1.738 8.377 14.063 1.00 90.50 102 GLN A CA 1
ATOM 841 C C . GLN A 1 102 ? -0.708 7.800 13.088 1.00 90.50 102 GLN A C 1
ATOM 843 O O . GLN A 1 102 ? 0.267 8.477 12.760 1.00 90.50 102 GLN A O 1
ATOM 848 N N . HIS A 1 103 ? -0.895 6.557 12.636 1.00 92.56 103 HIS A N 1
ATOM 849 C CA . HIS A 1 103 ? 0.109 5.845 11.847 1.00 92.56 103 HIS A CA 1
ATOM 850 C C . HIS A 1 103 ? -0.433 5.268 10.538 1.00 92.56 103 HIS A C 1
ATOM 852 O O . HIS A 1 103 ? 0.236 5.418 9.514 1.00 92.56 103 HIS A O 1
ATOM 858 N N . PHE A 1 104 ? -1.625 4.655 10.522 1.00 91.19 104 PHE A N 1
ATOM 859 C CA . PHE A 1 104 ? -2.179 4.113 9.271 1.00 91.19 104 PHE A CA 1
ATOM 860 C C . PHE A 1 104 ? -2.561 5.211 8.285 1.00 91.19 104 PHE A C 1
ATOM 862 O O . PHE A 1 104 ? -2.081 5.178 7.155 1.00 91.19 104 PHE A O 1
ATOM 869 N N . ILE A 1 105 ? -3.387 6.183 8.690 1.00 92.38 105 ILE A N 1
ATOM 870 C CA . ILE A 1 105 ? -3.845 7.245 7.781 1.00 92.38 105 ILE A CA 1
ATOM 871 C C . ILE A 1 105 ? -2.659 7.975 7.125 1.00 92.38 105 ILE A C 1
ATOM 873 O O . ILE A 1 105 ? -2.632 8.028 5.894 1.00 92.38 105 ILE A O 1
ATOM 877 N N . PRO A 1 106 ? -1.638 8.460 7.863 1.00 94.50 106 PRO A N 1
ATOM 878 C CA . PRO A 1 106 ? -0.499 9.130 7.237 1.00 94.50 106 PRO A CA 1
ATOM 879 C C . PRO A 1 106 ? 0.267 8.239 6.253 1.00 94.50 106 PRO A C 1
ATOM 881 O O . PRO A 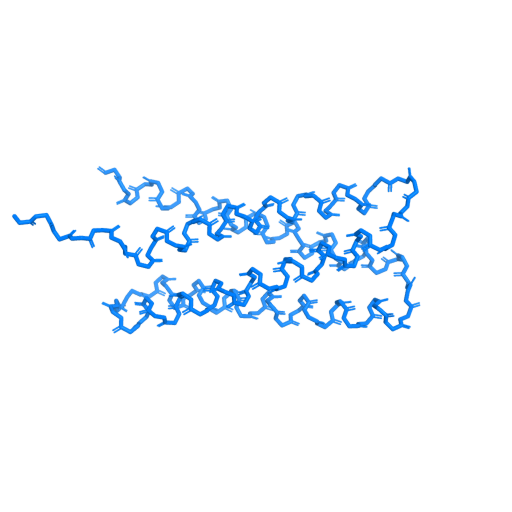1 106 ? 0.690 8.708 5.196 1.00 94.50 106 PRO A O 1
ATOM 884 N N . LEU A 1 107 ? 0.425 6.946 6.566 1.00 94.25 107 LEU A N 1
ATOM 885 C CA . LEU A 1 107 ? 1.071 5.991 5.664 1.00 94.25 107 LEU A CA 1
ATOM 886 C C . LEU A 1 107 ? 0.267 5.813 4.368 1.00 94.25 107 LEU A C 1
ATOM 888 O O . LEU A 1 107 ? 0.846 5.845 3.282 1.00 94.25 107 LEU A O 1
ATOM 892 N N . LEU A 1 108 ? -1.054 5.642 4.478 1.00 94.31 108 LEU A N 1
ATOM 893 C CA . LEU A 1 108 ? -1.951 5.460 3.336 1.00 94.31 108 LEU A CA 1
ATOM 894 C C . LEU A 1 108 ? -2.035 6.725 2.475 1.00 94.31 108 LEU A C 1
ATOM 896 O O . LEU A 1 108 ? -1.973 6.634 1.254 1.00 94.31 108 LEU A O 1
ATOM 900 N N . GLN A 1 109 ? -2.108 7.906 3.086 1.00 94.00 109 GLN A N 1
ATOM 901 C CA . GLN A 1 109 ? -2.117 9.180 2.364 1.00 94.00 109 GLN A CA 1
ATOM 902 C C . GLN A 1 109 ? -0.811 9.411 1.600 1.00 94.00 109 GLN A C 1
ATOM 904 O O . GLN A 1 109 ? -0.843 9.772 0.425 1.00 94.00 109 GLN A O 1
ATOM 909 N N . HIS A 1 110 ? 0.337 9.154 2.234 1.00 92.31 110 HIS A N 1
ATOM 910 C CA . HIS A 1 110 ? 1.629 9.233 1.556 1.00 92.31 110 HIS A CA 1
ATOM 911 C C . HIS A 1 110 ? 1.691 8.274 0.361 1.00 92.31 110 HIS A C 1
ATOM 913 O O . HIS A 1 110 ? 2.077 8.680 -0.734 1.00 92.31 110 HIS A O 1
ATOM 919 N N . TYR A 1 111 ? 1.232 7.033 0.547 1.00 92.12 111 TYR A N 1
ATOM 920 C CA . TYR A 1 111 ? 1.146 6.053 -0.529 1.00 92.12 111 TYR A CA 1
ATOM 921 C C . TYR A 1 111 ? 0.277 6.526 -1.703 1.00 92.12 111 TYR A C 1
ATOM 923 O O . TYR A 1 111 ? 0.687 6.406 -2.856 1.00 92.12 111 TYR A O 1
ATOM 931 N N . LEU A 1 112 ? -0.905 7.078 -1.422 1.00 92.31 112 LEU A N 1
ATOM 932 C CA . LEU A 1 112 ? -1.832 7.560 -2.447 1.00 92.31 112 LEU A CA 1
ATOM 933 C C . LEU A 1 112 ? -1.224 8.692 -3.286 1.00 92.31 112 LEU A C 1
ATOM 935 O O . LEU A 1 112 ? -1.353 8.681 -4.509 1.00 92.31 112 LEU A O 1
ATOM 939 N N . ILE A 1 113 ? -0.502 9.620 -2.650 1.00 90.56 113 ILE A N 1
ATOM 940 C CA . ILE A 1 113 ? 0.215 10.702 -3.343 1.00 90.56 113 ILE A CA 1
ATOM 941 C C . ILE A 1 113 ? 1.281 10.124 -4.283 1.00 90.56 113 ILE A C 1
ATOM 943 O O . ILE A 1 113 ? 1.355 10.504 -5.454 1.00 90.56 113 ILE A O 1
ATOM 947 N N . GLU A 1 114 ? 2.097 9.185 -3.796 1.00 88.00 114 GLU A N 1
ATOM 948 C CA . GLU A 1 114 ? 3.125 8.544 -4.621 1.00 88.00 114 GLU A CA 1
ATOM 949 C C . GLU A 1 114 ? 2.515 7.769 -5.794 1.00 88.00 114 GLU A C 1
ATOM 951 O O . GLU A 1 114 ? 2.997 7.862 -6.925 1.00 88.00 114 GLU A O 1
ATOM 956 N N . ALA A 1 115 ? 1.445 7.016 -5.545 1.00 86.50 115 ALA A N 1
ATOM 957 C CA . ALA A 1 115 ? 0.780 6.222 -6.566 1.00 86.50 115 ALA A CA 1
ATOM 958 C C . ALA A 1 115 ? 0.158 7.100 -7.663 1.00 86.50 115 ALA A C 1
ATOM 960 O O . ALA A 1 115 ? 0.284 6.775 -8.844 1.00 86.50 115 ALA A O 1
ATOM 961 N N . GLN A 1 116 ? -0.429 8.243 -7.298 1.00 85.94 116 GLN A N 1
ATOM 962 C CA . GLN A 1 116 ? -0.967 9.205 -8.258 1.00 85.94 116 GLN A CA 1
ATOM 963 C C . GLN A 1 116 ? 0.129 9.801 -9.155 1.00 85.94 116 GLN A C 1
ATOM 965 O O . GLN A 1 116 ? -0.050 9.894 -10.370 1.00 85.94 116 GLN A O 1
ATOM 970 N N . ALA A 1 117 ? 1.289 10.148 -8.589 1.00 85.25 117 ALA A N 1
ATOM 971 C CA . ALA A 1 117 ? 2.429 10.641 -9.368 1.00 85.25 117 ALA A CA 1
ATOM 972 C C . ALA A 1 117 ? 2.954 9.584 -10.364 1.00 85.25 117 ALA A C 1
ATOM 974 O O . ALA A 1 117 ? 3.310 9.897 -11.507 1.00 85.25 117 ALA A O 1
ATOM 975 N N . LEU A 1 118 ? 2.964 8.310 -9.955 1.00 81.25 118 LEU A N 1
ATOM 976 C CA . LEU A 1 118 ? 3.351 7.193 -10.818 1.00 81.25 118 LEU A CA 1
ATOM 977 C C . LEU A 1 118 ? 2.346 6.950 -11.950 1.00 81.25 118 LEU A C 1
ATOM 979 O O . LEU A 1 118 ? 2.762 6.697 -13.079 1.00 81.25 118 LEU A O 1
ATOM 983 N N . GLU A 1 119 ? 1.045 7.053 -11.677 1.00 82.00 119 GLU A N 1
ATOM 984 C CA . GLU A 1 119 ? 0.005 6.911 -12.701 1.00 82.00 119 GLU A CA 1
ATOM 985 C C . GLU A 1 119 ? 0.090 8.026 -13.753 1.00 82.00 119 GLU A C 1
ATOM 987 O O . GLU A 1 119 ? 0.041 7.745 -14.951 1.00 82.00 119 GLU A O 1
ATOM 992 N N . GLN A 1 120 ? 0.321 9.274 -13.333 1.00 80.69 120 GLN A N 1
ATOM 993 C CA . GLN A 1 120 ? 0.549 10.394 -14.255 1.00 80.69 120 GLN A CA 1
ATOM 994 C C . GLN A 1 120 ? 1.764 10.152 -15.159 1.00 80.69 120 GLN A C 1
ATOM 996 O O . GLN A 1 120 ? 1.680 10.337 -16.373 1.00 80.69 120 GLN A O 1
ATOM 1001 N 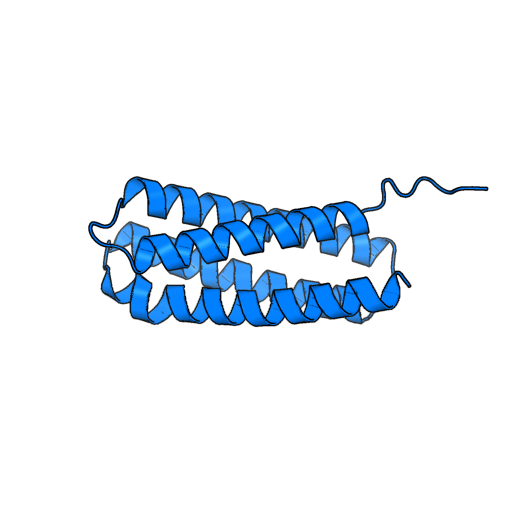N . THR A 1 121 ? 2.872 9.677 -14.584 1.00 78.94 121 THR A N 1
ATOM 1002 C CA . THR A 1 121 ? 4.086 9.341 -15.345 1.00 78.94 121 THR A CA 1
ATOM 1003 C C . THR A 1 121 ? 3.821 8.232 -16.363 1.00 78.94 121 THR A C 1
ATOM 1005 O O . THR A 1 121 ? 4.236 8.336 -17.514 1.00 78.94 121 THR A O 1
ATOM 1008 N N . PHE A 1 122 ? 3.091 7.188 -15.965 1.00 76.56 122 PHE A N 1
ATOM 1009 C CA . PHE A 1 122 ? 2.740 6.087 -16.857 1.00 76.56 122 PHE A CA 1
ATOM 1010 C C . PHE A 1 122 ? 1.887 6.559 -18.042 1.00 76.56 122 PHE A C 1
ATOM 1012 O O . PHE A 1 122 ? 2.152 6.182 -19.181 1.00 76.56 122 PHE A O 1
ATOM 1019 N N . HIS A 1 123 ? 0.885 7.410 -17.800 1.00 75.56 123 HIS A N 1
ATOM 1020 C CA . HIS A 1 123 ? 0.050 7.951 -18.873 1.00 75.56 123 HIS A CA 1
ATOM 1021 C C . HIS A 1 123 ? 0.844 8.791 -19.877 1.00 75.56 123 HIS A C 1
ATOM 1023 O O . HIS A 1 123 ? 0.592 8.672 -21.072 1.00 75.56 123 HIS A O 1
ATOM 1029 N N . LEU A 1 124 ? 1.819 9.578 -19.412 1.00 72.94 124 LEU A N 1
ATOM 1030 C CA . LEU A 1 124 ? 2.714 10.346 -20.283 1.00 72.94 124 LEU A CA 1
ATOM 1031 C C . LEU A 1 124 ? 3.621 9.450 -21.138 1.00 72.94 124 LEU A C 1
ATOM 1033 O O . LEU A 1 124 ? 3.918 9.798 -22.271 1.00 72.94 124 LEU A O 1
ATOM 1037 N N . GLN A 1 125 ? 4.058 8.303 -20.613 1.00 67.31 125 GLN A N 1
ATOM 1038 C CA . GLN A 1 125 ? 4.919 7.357 -21.337 1.00 67.31 125 GLN A CA 1
ATOM 1039 C C . GLN A 1 125 ? 4.167 6.490 -22.360 1.00 67.31 125 GLN A C 1
ATOM 1041 O O . GLN A 1 125 ? 4.795 5.881 -23.222 1.00 67.31 125 GLN A O 1
ATOM 1046 N N . MET A 1 126 ? 2.840 6.398 -22.241 1.00 65.12 126 MET A N 1
ATOM 1047 C CA . MET A 1 126 ? 1.973 5.630 -23.142 1.00 65.12 126 MET A CA 1
ATOM 1048 C C . MET A 1 126 ? 1.397 6.459 -24.305 1.00 65.12 126 MET A C 1
ATOM 1050 O O . MET A 1 126 ? 0.680 5.893 -25.135 1.00 65.12 126 MET A O 1
ATOM 1054 N N . GLN A 1 127 ? 1.664 7.769 -24.338 1.00 53.22 127 GLN A N 1
ATOM 1055 C CA . GLN A 1 127 ? 1.342 8.683 -25.443 1.00 53.22 127 GLN A CA 1
ATOM 1056 C C . GLN A 1 127 ? 2.490 8.733 -26.453 1.00 53.22 127 GLN A C 1
ATOM 1058 O O . GLN A 1 127 ? 2.178 8.777 -27.664 1.00 53.22 127 GLN A O 1
#

Sequence (127 aa):
MRHNMSHPLYQLQQENRLSCQLAHELVSLIETVPYQQNTLELKCLELLACTQQKNHILIMLMQTTQGVDIKAQRLRQYQLSQRLSLLICHWQQHRELSILNQHFIPLLQHYLIEAQALEQTFHLQMQ

Secondary structure (DSSP, 8-state):
-------HHHHHHHHHHHHHHHHHHHHHHHHSSS--HHHHHHHHHHHHHHHHHHHHHHHHHHHH---HHHHHHHHHHHHHHHHHHHHHHHHHHH--HHHIIIIIHHHHHHHHHHHHHHHHHHHHHT-

Nearest PDB structures (foldseek):
  5w93-assembly3_C  TM=6.080E-01  e=2.420E+00  Mus musculus
  1wn0-assembly4_D  TM=5.547E-01  e=5.458E+00  Zea mays
  8pn9-assembly1_E  TM=4.366E-01  e=3.537E+00  Homo sapiens
  6s7o-assembly1_E  TM=4.495E-01  e=4.162E+00  Homo sapiens
  6q0x-assembly1_A  TM=4.140E-01  e=9.386E+00  Saccharomyces cerevisiae W303

Radius of gyration: 15.94 Å; Cα contacts (8 Å, |Δi|>4): 84; chains: 1; bounding box: 36×21×56 Å

Solvent-accessible surface area (backbone atoms only — not comparable to full-atom values): 7100 Å² total; per-residue (Å²): 135,88,74,78,79,88,38,62,66,60,55,44,51,53,43,50,53,51,40,46,51,43,40,51,51,48,47,52,50,68,75,41,86,80,68,54,61,70,60,53,53,50,48,52,50,53,36,50,53,43,37,52,51,42,43,53,39,37,52,57,45,54,77,78,39,91,53,67,64,51,54,54,50,38,51,53,41,47,53,48,41,53,52,50,53,51,53,50,53,51,36,71,74,67,66,50,68,64,49,48,65,73,49,46,41,58,51,43,53,53,48,48,57,54,51,52,56,51,51,56,52,50,57,64,74,75,109